Protein AF-A0A260S5M6-F1 (afdb_monomer)

Mean predicted aligned error: 4.79 Å

Secondary structure (DSSP, 8-state):
----PPTT-EEEETTS-SS-EEEEEE-SSEEEEEEEPTTSPTT-EEEEEEETTTTEEE-BS-SSS----SSHHHHHHHHHHHHTTSS-B-SSS-EE--EEE---

Structure (mmCIF, N/CA/C/O backbone):
data_AF-A0A260S5M6-F1
#
_entry.id   AF-A0A260S5M6-F1
#
loop_
_atom_site.group_PDB
_atom_site.i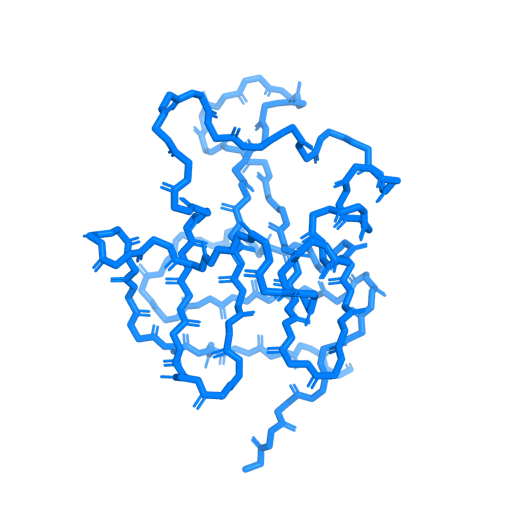d
_atom_site.type_symbol
_atom_site.label_atom_id
_atom_site.label_alt_id
_atom_site.label_comp_id
_atom_site.label_asym_id
_atom_site.label_entity_id
_atom_site.label_seq_id
_atom_site.pdbx_PDB_ins_code
_atom_site.Cartn_x
_atom_site.Cartn_y
_atom_site.Cartn_z
_atom_site.occupancy
_atom_site.B_iso_or_equiv
_atom_site.auth_seq_id
_atom_site.auth_comp_id
_atom_site.auth_asym_id
_atom_site.auth_atom_id
_atom_site.pdbx_PDB_model_num
ATOM 1 N N . MET A 1 1 ? -16.135 -11.795 -2.385 1.00 36.72 1 MET A N 1
ATOM 2 C CA . MET A 1 1 ? -16.432 -10.404 -2.776 1.00 36.72 1 MET A CA 1
ATOM 3 C C . MET A 1 1 ? -15.114 -9.669 -2.627 1.00 36.72 1 MET A C 1
ATOM 5 O O . MET A 1 1 ? -14.633 -9.587 -1.507 1.00 36.72 1 MET A O 1
ATOM 9 N N . ASN A 1 2 ? -14.455 -9.306 -3.728 1.00 46.34 2 ASN A N 1
ATOM 10 C CA . ASN A 1 2 ? -13.239 -8.496 -3.644 1.00 46.34 2 ASN A CA 1
ATOM 11 C C . ASN A 1 2 ? -13.719 -7.086 -3.313 1.00 46.34 2 ASN A C 1
ATOM 13 O O . ASN A 1 2 ? -14.496 -6.530 -4.085 1.00 46.34 2 ASN A O 1
ATOM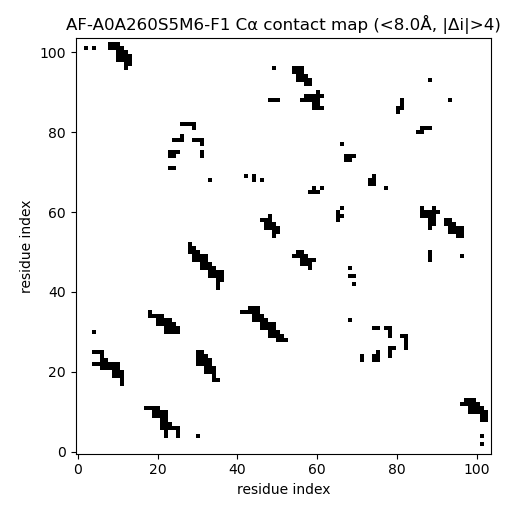 17 N N . ALA A 1 3 ? -13.374 -6.564 -2.138 1.00 56.75 3 ALA A N 1
ATOM 18 C CA . ALA A 1 3 ? -13.638 -5.164 -1.848 1.00 56.75 3 ALA A CA 1
ATOM 19 C C . ALA A 1 3 ? -12.726 -4.353 -2.771 1.00 56.75 3 ALA A C 1
ATOM 21 O O . ALA A 1 3 ? -11.505 -4.439 -2.656 1.00 56.75 3 ALA A O 1
ATOM 22 N N . GLU A 1 4 ? -13.309 -3.651 -3.736 1.00 72.44 4 GLU A N 1
ATOM 23 C CA . GLU A 1 4 ? -12.553 -2.740 -4.583 1.00 72.44 4 GLU A CA 1
ATOM 24 C C . GLU A 1 4 ? -12.235 -1.514 -3.723 1.00 72.44 4 GLU A C 1
ATOM 26 O O . GLU A 1 4 ? -13.138 -0.800 -3.296 1.00 72.44 4 GLU A O 1
ATOM 31 N N . MET A 1 5 ? -10.963 -1.354 -3.360 1.00 87.69 5 MET A N 1
ATOM 32 C CA . MET A 1 5 ? -10.495 -0.172 -2.640 1.00 87.69 5 MET A CA 1
ATOM 33 C C . MET A 1 5 ? -10.383 0.987 -3.629 1.00 87.69 5 MET A C 1
ATOM 35 O O . MET A 1 5 ? -9.779 0.820 -4.687 1.00 87.69 5 MET A O 1
ATOM 39 N N . ALA A 1 6 ? 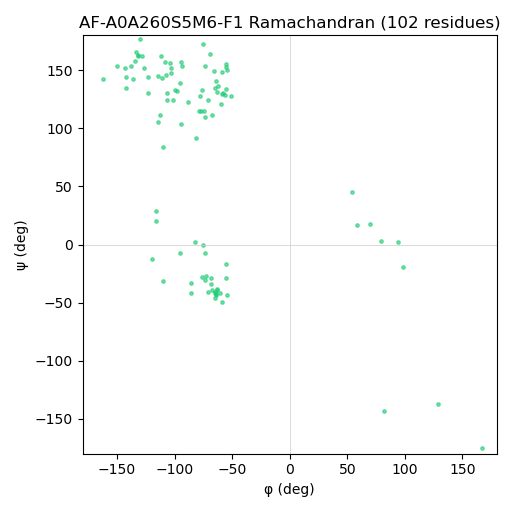-10.898 2.155 -3.264 1.00 91.62 6 ALA A N 1
ATOM 40 C CA . ALA A 1 6 ? -10.687 3.402 -3.984 1.00 91.62 6 ALA A CA 1
ATOM 41 C C . ALA A 1 6 ? -9.655 4.282 -3.265 1.00 91.62 6 ALA A C 1
ATOM 43 O O . ALA A 1 6 ? -9.494 4.229 -2.044 1.00 91.62 6 ALA A O 1
ATOM 44 N N . ILE A 1 7 ? -8.940 5.118 -4.023 1.00 95.31 7 ILE A N 1
ATOM 45 C CA . ILE A 1 7 ? -8.030 6.116 -3.447 1.00 95.31 7 ILE A CA 1
ATOM 46 C C . ILE A 1 7 ? -8.822 7.029 -2.500 1.00 95.31 7 ILE A C 1
ATOM 48 O O . ILE A 1 7 ? -9.868 7.562 -2.861 1.00 95.31 7 ILE A O 1
ATOM 52 N N . GLY A 1 8 ? -8.302 7.220 -1.286 1.00 95.12 8 GLY A N 1
ATOM 53 C CA . GLY A 1 8 ? -8.952 7.975 -0.214 1.00 95.12 8 GLY A CA 1
ATOM 54 C C . GLY A 1 8 ? -9.694 7.113 0.810 1.00 95.12 8 GLY A C 1
ATOM 55 O O . GLY A 1 8 ? -9.879 7.577 1.944 1.00 95.12 8 GLY A O 1
ATOM 56 N N . ASP A 1 9 ? -10.032 5.865 0.471 1.00 93.88 9 ASP A N 1
ATOM 57 C CA . ASP A 1 9 ? -10.735 4.956 1.374 1.00 93.88 9 ASP A CA 1
ATOM 58 C C . ASP A 1 9 ? -9.952 4.715 2.660 1.00 93.88 9 ASP A C 1
ATOM 60 O O . ASP A 1 9 ? -8.714 4.710 2.698 1.00 93.88 9 ASP A O 1
ATOM 64 N N . LYS A 1 10 ? -10.703 4.488 3.738 1.00 92.94 10 LYS A N 1
ATOM 65 C CA . LYS A 1 10 ? -10.155 4.135 5.044 1.00 92.94 10 LYS A CA 1
ATOM 66 C C . LYS A 1 10 ? -10.291 2.640 5.265 1.00 92.94 10 LYS A C 1
ATOM 68 O O . LYS A 1 10 ? -11.389 2.113 5.217 1.00 92.94 10 LYS A O 1
ATOM 73 N N . VAL A 1 11 ? -9.186 1.963 5.553 1.00 90.88 11 VAL A N 1
ATOM 74 C CA . VAL A 1 11 ? -9.165 0.505 5.721 1.00 90.88 11 VAL A CA 1
ATOM 75 C C . VAL A 1 11 ? -8.611 0.156 7.090 1.00 90.88 11 VAL A C 1
ATOM 77 O O . VAL A 1 11 ? -7.547 0.637 7.492 1.00 90.88 11 VAL A O 1
ATOM 80 N N . THR A 1 12 ? -9.322 -0.704 7.808 1.00 90.50 12 THR A N 1
ATOM 81 C CA . THR A 1 12 ? -8.843 -1.334 9.041 1.00 90.50 12 THR A CA 1
ATOM 82 C C . THR A 1 12 ? -8.614 -2.821 8.799 1.00 90.50 12 THR A C 1
ATOM 84 O O . THR A 1 12 ? -9.353 -3.470 8.058 1.00 90.50 12 THR A O 1
ATOM 87 N N . PHE A 1 13 ? -7.572 -3.369 9.419 1.00 88.94 13 PHE A N 1
ATOM 88 C CA . PHE A 1 13 ? -7.284 -4.801 9.386 1.00 88.94 13 PHE A CA 1
ATOM 89 C C . PHE A 1 13 ? -7.590 -5.420 10.746 1.00 88.94 13 PHE A C 1
ATOM 91 O O . PHE A 1 13 ? -7.374 -4.787 11.784 1.00 88.94 13 PHE A O 1
ATOM 98 N N . ILE A 1 14 ? -8.065 -6.663 10.740 1.00 87.12 14 ILE A N 1
ATOM 99 C CA . ILE A 1 14 ? -8.389 -7.396 11.963 1.00 87.12 14 ILE A CA 1
ATOM 100 C C . ILE A 1 14 ? -7.131 -7.493 12.837 1.00 87.12 14 ILE A C 1
ATOM 102 O O . ILE A 1 14 ? -6.061 -7.891 12.379 1.00 87.12 14 ILE A O 1
ATOM 106 N N . GLY A 1 15 ? -7.262 -7.119 14.112 1.00 81.00 15 GLY A N 1
ATOM 107 C CA . GLY A 1 15 ? -6.177 -7.209 15.093 1.00 81.00 15 GLY A CA 1
ATOM 108 C C . GLY A 1 15 ? -5.136 -6.083 15.033 1.00 81.00 15 GLY A C 1
ATOM 109 O O . GLY A 1 15 ? -4.192 -6.109 15.821 1.00 81.00 15 GLY A O 1
ATOM 110 N N . GLU A 1 16 ? -5.300 -5.083 14.160 1.00 77.75 16 GLU A N 1
ATOM 111 C CA . GLU A 1 16 ? -4.439 -3.894 14.123 1.00 77.75 16 GLU A CA 1
ATOM 112 C C . GLU A 1 16 ? -4.998 -2.707 14.934 1.00 77.75 16 GLU A C 1
ATOM 114 O O . GLU A 1 16 ? -6.196 -2.645 15.224 1.00 77.75 16 GLU A O 1
ATOM 119 N N . PRO A 1 17 ? -4.129 -1.765 15.367 1.00 67.44 17 PRO A N 1
ATOM 120 C CA . PRO A 1 17 ? -4.544 -0.594 16.136 1.00 67.44 17 PRO A CA 1
ATOM 121 C C . PRO A 1 17 ? -5.628 0.228 15.427 1.00 67.44 17 PRO A C 1
ATOM 123 O O . PRO A 1 17 ? -5.720 0.263 14.205 1.00 67.44 17 PRO A O 1
ATOM 126 N N . ARG A 1 18 ? -6.417 0.970 16.218 1.00 70.44 18 ARG A N 1
ATOM 127 C CA . ARG A 1 18 ? -7.627 1.697 15.777 1.00 70.44 18 ARG A CA 1
ATOM 128 C C . ARG A 1 18 ? -7.449 2.685 14.617 1.00 70.44 18 ARG A C 1
ATOM 130 O O . ARG A 1 18 ? -8.457 3.140 14.086 1.00 70.44 18 ARG A O 1
ATOM 137 N N . ARG A 1 19 ? -6.227 3.104 14.276 1.00 84.62 19 ARG A N 1
ATOM 138 C CA . ARG A 1 19 ? -6.022 4.112 13.227 1.00 84.62 19 ARG A CA 1
ATOM 139 C C . ARG A 1 19 ? -6.139 3.442 11.857 1.00 84.62 19 ARG A C 1
ATOM 141 O O . ARG A 1 19 ? -5.276 2.624 11.543 1.00 84.62 19 ARG A O 1
ATOM 148 N N . PRO A 1 20 ? -7.147 3.796 11.041 1.00 90.38 20 PRO A N 1
ATOM 149 C CA . PRO A 1 20 ? -7.272 3.226 9.712 1.00 90.38 20 PRO A CA 1
ATOM 150 C C . PRO A 1 20 ? -6.101 3.655 8.829 1.00 90.38 20 PRO A C 1
ATOM 152 O O . PRO A 1 20 ? -5.576 4.768 8.954 1.00 90.38 20 PRO A O 1
ATOM 155 N N . TYR A 1 21 ? -5.740 2.779 7.903 1.00 93.69 21 TYR A N 1
ATOM 156 C CA . TYR A 1 21 ? -4.933 3.148 6.755 1.00 93.69 21 TYR A CA 1
ATOM 157 C C . TYR A 1 21 ? -5.771 3.946 5.763 1.00 93.69 21 TYR A C 1
ATOM 159 O O . TYR A 1 21 ? -6.988 3.808 5.715 1.00 93.69 21 TYR A O 1
ATOM 167 N N . THR A 1 22 ? -5.111 4.789 4.981 1.00 94.94 22 THR A N 1
ATOM 168 C CA . THR A 1 22 ? -5.688 5.495 3.837 1.00 94.94 22 THR A CA 1
ATOM 169 C C . THR A 1 22 ? -5.146 4.862 2.576 1.00 94.94 22 THR A C 1
ATOM 171 O O . THR A 1 22 ? -3.931 4.704 2.467 1.00 94.94 22 THR A O 1
ATOM 174 N N . VAL A 1 23 ? -6.010 4.525 1.630 1.00 96.31 23 VAL A N 1
ATOM 175 C CA . VAL A 1 23 ? -5.591 4.068 0.304 1.00 96.31 23 VAL A CA 1
ATOM 176 C C . VAL A 1 23 ? -5.020 5.263 -0.460 1.00 96.31 23 VAL A C 1
ATOM 178 O O . VAL A 1 23 ? -5.677 6.297 -0.575 1.00 96.31 23 VAL A O 1
ATOM 181 N N . ARG A 1 24 ? -3.780 5.142 -0.934 1.00 97.12 24 ARG A N 1
ATOM 182 C CA . ARG A 1 24 ? -3.037 6.212 -1.623 1.00 97.12 24 ARG A CA 1
ATOM 183 C C . ARG A 1 24 ? -2.850 5.933 -3.107 1.00 97.12 24 ARG A C 1
ATOM 185 O O . ARG A 1 24 ? -2.829 6.867 -3.890 1.00 97.12 24 ARG A O 1
ATOM 192 N N . ALA A 1 25 ? -2.752 4.662 -3.486 1.00 97.19 25 ALA A N 1
ATOM 193 C CA . ALA A 1 25 ? -2.695 4.236 -4.877 1.00 97.19 25 ALA A CA 1
ATOM 194 C C . ALA A 1 25 ? -3.312 2.845 -5.037 1.00 97.19 25 ALA A C 1
ATOM 196 O O . ALA A 1 25 ? -3.310 2.041 -4.098 1.00 97.19 25 ALA A O 1
ATOM 197 N N . THR A 1 26 ? -3.821 2.559 -6.230 1.00 96.44 26 THR A N 1
ATOM 198 C CA . THR A 1 26 ? -4.477 1.292 -6.568 1.00 96.44 26 THR A CA 1
ATOM 199 C C . THR A 1 26 ? -4.119 0.866 -7.985 1.00 96.44 26 THR A C 1
ATOM 201 O O . THR A 1 26 ? -4.048 1.700 -8.886 1.00 96.44 26 THR A O 1
ATOM 204 N N . SER A 1 27 ? -3.975 -0.437 -8.194 1.00 94.31 27 SER A N 1
ATOM 205 C CA . SER A 1 27 ? -3.880 -1.088 -9.499 1.00 94.31 27 SER A CA 1
ATOM 206 C C . SER A 1 27 ? -4.878 -2.256 -9.554 1.00 94.31 27 SER A C 1
ATOM 208 O O . SER A 1 27 ? -5.512 -2.567 -8.542 1.00 94.31 27 SER A O 1
ATOM 210 N N . PRO A 1 28 ? -5.016 -2.959 -10.695 1.00 93.31 28 PRO A N 1
ATOM 211 C CA . PRO A 1 28 ? -5.882 -4.137 -10.779 1.00 93.31 28 PRO A CA 1
ATOM 212 C C . PRO A 1 28 ? -5.575 -5.228 -9.738 1.00 93.31 28 PRO A C 1
ATOM 214 O O . PRO A 1 28 ? -6.473 -5.975 -9.351 1.00 93.31 28 PRO A O 1
ATOM 217 N N . HIS A 1 29 ? -4.320 -5.345 -9.288 1.00 94.88 29 HIS A N 1
ATOM 218 C CA . HIS A 1 29 ? -3.880 -6.425 -8.399 1.00 94.88 29 HIS A CA 1
ATOM 219 C C . HIS A 1 29 ? -3.330 -5.962 -7.053 1.00 94.88 29 HIS A C 1
ATOM 221 O O . HIS A 1 29 ? -3.192 -6.795 -6.151 1.00 94.88 29 HIS A O 1
ATOM 227 N N . TYR A 1 30 ? -3.067 -4.666 -6.893 1.00 96.62 30 TYR A N 1
ATOM 228 C CA . TYR A 1 30 ? -2.445 -4.129 -5.694 1.00 96.62 30 TYR A CA 1
ATOM 229 C C . TYR A 1 30 ? -3.139 -2.870 -5.180 1.00 96.62 30 TYR A C 1
ATOM 231 O O . TYR A 1 30 ? -3.791 -2.137 -5.918 1.00 96.62 30 TYR A O 1
ATOM 239 N N . ALA A 1 31 ? -2.946 -2.588 -3.896 1.00 96.81 31 ALA A N 1
ATOM 240 C CA . ALA A 1 31 ? -3.216 -1.277 -3.318 1.00 96.81 31 ALA A CA 1
ATOM 241 C C . ALA A 1 31 ? -2.067 -0.877 -2.392 1.00 96.81 31 ALA A C 1
ATOM 243 O O . ALA A 1 31 ? -1.517 -1.719 -1.680 1.00 96.81 31 ALA A O 1
ATOM 244 N N . VAL A 1 32 ? -1.716 0.406 -2.391 1.00 97.38 32 VAL A N 1
ATOM 245 C CA . VAL A 1 32 ? -0.749 1.002 -1.465 1.00 97.38 32 VAL A CA 1
ATOM 246 C C . VAL A 1 32 ? -1.521 1.843 -0.469 1.00 97.38 32 VAL A C 1
ATOM 248 O O . VAL A 1 32 ? -2.280 2.738 -0.844 1.00 97.38 32 VAL A O 1
ATOM 251 N N . LEU A 1 33 ? -1.323 1.557 0.812 1.00 95.94 33 LEU A N 1
ATOM 252 C CA . LEU A 1 33 ? -1.997 2.242 1.895 1.00 95.94 33 LEU A CA 1
ATOM 253 C C .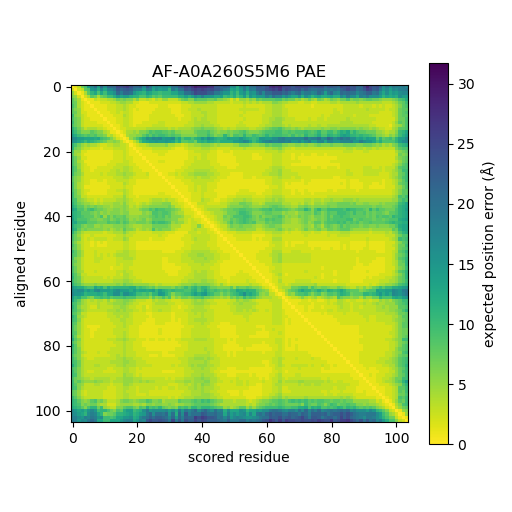 LEU A 1 33 ? -0.978 2.848 2.848 1.00 95.94 33 LEU A C 1
ATOM 255 O O . LEU A 1 33 ? 0.047 2.229 3.127 1.00 95.94 33 LEU A O 1
ATOM 259 N N . THR A 1 34 ? -1.286 4.016 3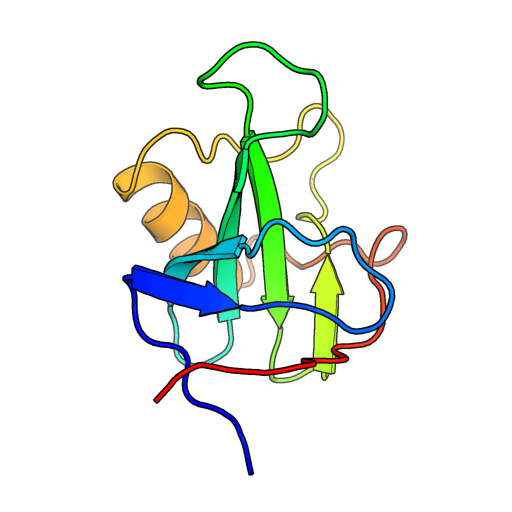.407 1.00 95.25 34 THR A N 1
ATOM 260 C CA . THR A 1 34 ? -0.459 4.648 4.441 1.00 95.25 34 THR A CA 1
ATOM 261 C C . THR A 1 34 ? -1.265 4.994 5.681 1.00 95.25 34 THR A C 1
ATOM 263 O O . THR A 1 34 ? -2.468 5.251 5.630 1.00 95.25 34 THR A O 1
ATOM 266 N N . ARG A 1 35 ? -0.598 5.021 6.831 1.00 92.50 35 ARG A N 1
ATOM 267 C CA . ARG A 1 35 ? -1.136 5.595 8.063 1.00 92.50 35 ARG A CA 1
ATOM 268 C C . ARG A 1 35 ? -0.038 6.290 8.839 1.00 92.50 35 ARG A C 1
ATOM 270 O O . ARG A 1 35 ? 1.100 5.836 8.832 1.00 92.50 35 ARG A O 1
ATOM 277 N N . GLN A 1 36 ? -0.415 7.296 9.617 1.00 89.69 36 GLN A N 1
ATOM 278 C CA . GLN A 1 36 ? 0.470 7.868 10.622 1.00 89.69 36 GLN A CA 1
ATOM 279 C C . GLN A 1 36 ? 0.950 6.772 11.582 1.00 89.69 36 GLN A C 1
ATOM 281 O O . GLN A 1 36 ? 0.138 6.043 12.165 1.00 89.69 36 GLN A O 1
ATOM 286 N N . ALA A 1 37 ? 2.264 6.692 11.777 1.00 86.12 37 ALA A N 1
ATOM 287 C CA . ALA A 1 37 ? 2.863 5.776 12.728 1.00 86.12 37 ALA A CA 1
ATOM 288 C C . ALA A 1 37 ? 2.450 6.135 14.162 1.00 86.12 37 ALA A C 1
ATOM 290 O O . ALA A 1 37 ? 2.482 7.304 14.569 1.00 86.12 37 ALA A O 1
ATOM 291 N N . ASP A 1 38 ? 2.066 5.115 14.932 1.00 83.81 38 ASP A N 1
ATOM 292 C CA . ASP A 1 38 ? 1.651 5.292 16.320 1.00 83.81 38 ASP A CA 1
ATOM 293 C C 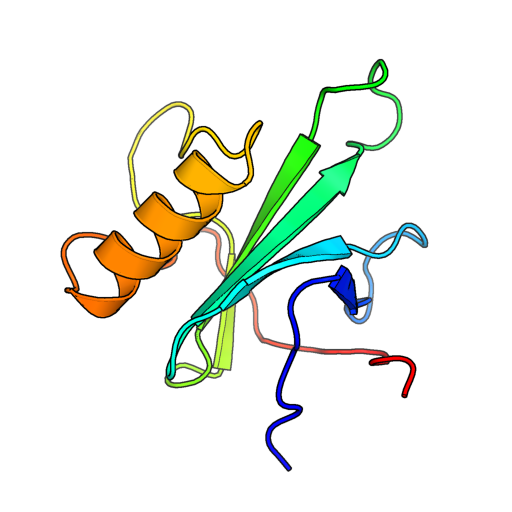. ASP A 1 38 ? 2.802 5.857 17.157 1.00 83.81 38 ASP A C 1
ATOM 295 O O . ASP A 1 38 ? 3.950 5.426 17.043 1.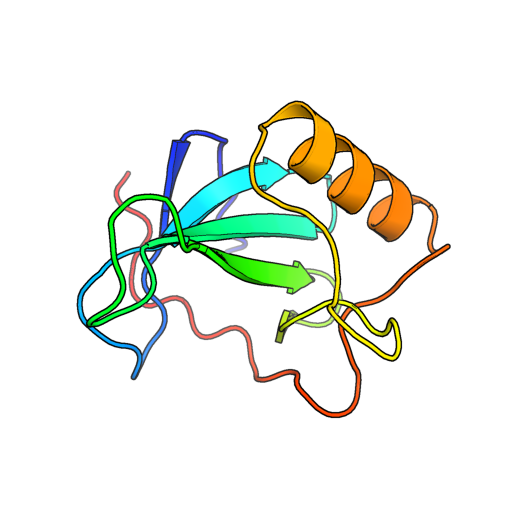00 83.81 38 ASP A O 1
ATOM 299 N N . PHE A 1 39 ? 2.484 6.834 18.010 1.00 84.88 39 PHE A N 1
ATOM 300 C CA . PHE A 1 39 ? 3.441 7.501 18.902 1.00 84.88 39 PHE A CA 1
ATOM 301 C C . PHE A 1 39 ? 4.628 8.189 18.193 1.00 84.88 39 PHE A C 1
ATOM 303 O O . PHE A 1 39 ? 5.625 8.510 18.840 1.00 84.88 39 PHE A O 1
ATOM 310 N N . LYS A 1 40 ? 4.542 8.441 16.878 1.00 84.62 40 LYS A N 1
ATOM 311 C CA . LYS A 1 40 ? 5.539 9.209 16.114 1.00 84.62 40 LYS A CA 1
ATOM 312 C C . LYS A 1 40 ? 5.050 10.629 15.805 1.00 84.62 40 LYS A C 1
ATOM 314 O O . LYS A 1 40 ? 3.839 10.858 15.776 1.00 84.62 40 LYS A O 1
ATOM 319 N N . PRO A 1 41 ? 5.970 11.586 15.565 1.00 84.38 41 PRO A N 1
ATOM 320 C CA . PRO A 1 41 ? 5.609 12.909 15.072 1.00 84.38 41 PRO A CA 1
ATOM 321 C C . PRO A 1 41 ? 4.795 12.828 13.780 1.00 84.38 41 PRO A C 1
ATOM 323 O O . PRO A 1 41 ? 4.938 11.886 12.993 1.00 84.38 41 PRO A O 1
ATOM 326 N N . LYS A 1 42 ? 3.958 13.845 13.558 1.00 80.94 42 LYS A N 1
ATOM 327 C CA . LYS A 1 42 ? 3.171 13.965 12.330 1.00 80.94 42 LYS A CA 1
ATOM 328 C C . LYS A 1 42 ? 4.094 13.919 11.104 1.00 80.94 42 LYS A C 1
ATOM 330 O O . LYS A 1 42 ? 5.104 14.617 11.090 1.00 80.94 42 LYS A O 1
ATOM 335 N N . GLY A 1 43 ? 3.727 13.124 10.100 1.00 79.25 43 GLY A N 1
ATOM 336 C CA . GLY A 1 43 ? 4.494 12.960 8.858 1.00 79.25 43 GLY A CA 1
ATOM 337 C C . GLY A 1 43 ? 5.470 11.780 8.868 1.00 79.25 43 GLY A C 1
ATOM 338 O O . GLY A 1 43 ? 6.187 11.574 7.899 1.00 79.25 43 GLY A O 1
ATOM 339 N N . THR A 1 44 ? 5.509 10.997 9.951 1.00 84.44 44 THR A N 1
ATOM 340 C CA . THR A 1 44 ? 6.123 9.662 9.935 1.00 84.44 44 THR A CA 1
ATOM 341 C C . THR A 1 44 ? 5.039 8.631 9.660 1.00 84.44 44 THR A C 1
ATOM 343 O O . THR A 1 44 ? 4.270 8.299 10.563 1.00 84.44 44 THR A O 1
ATOM 346 N N . ASP A 1 45 ? 4.993 8.113 8.439 1.00 86.88 45 ASP A N 1
ATOM 347 C CA . ASP A 1 45 ? 3.966 7.163 8.024 1.00 86.88 45 ASP A CA 1
ATOM 348 C C . ASP A 1 45 ? 4.495 5.724 7.974 1.00 86.88 45 ASP A C 1
ATOM 350 O O . ASP A 1 45 ? 5.658 5.465 7.666 1.00 86.88 45 ASP A O 1
ATOM 354 N N . PHE A 1 46 ? 3.615 4.773 8.279 1.00 90.38 46 PHE A N 1
ATOM 355 C CA . PHE A 1 46 ? 3.763 3.380 7.886 1.00 90.38 46 PHE A CA 1
ATOM 356 C C . PHE A 1 46 ? 2.987 3.144 6.604 1.00 90.38 46 PHE A C 1
ATOM 358 O O . PHE A 1 46 ? 1.842 3.585 6.488 1.00 90.38 46 PHE A O 1
ATOM 365 N N . TYR A 1 47 ? 3.580 2.383 5.693 1.00 94.00 47 TYR A N 1
ATOM 366 C CA . TYR A 1 47 ? 2.887 1.897 4.515 1.00 94.00 47 TYR A CA 1
ATOM 367 C C . TYR A 1 47 ? 2.613 0.398 4.602 1.00 94.00 47 TYR A C 1
ATOM 369 O O . TYR A 1 47 ? 3.286 -0.351 5.314 1.00 94.00 47 TYR A O 1
ATOM 377 N N . CYS A 1 48 ? 1.609 -0.035 3.855 1.00 93.88 48 CYS A N 1
ATOM 378 C CA . CYS A 1 48 ? 1.250 -1.426 3.663 1.00 93.88 48 CYS A CA 1
ATOM 379 C C . CYS A 1 48 ? 0.808 -1.608 2.210 1.00 93.88 48 CYS A C 1
ATOM 381 O O . CYS A 1 48 ? 0.048 -0.796 1.688 1.00 93.88 48 CYS A O 1
ATOM 383 N N . ILE A 1 49 ? 1.290 -2.662 1.561 1.00 97.06 49 ILE A N 1
ATOM 384 C CA . ILE A 1 49 ? 0.838 -3.085 0.238 1.00 97.06 49 ILE A CA 1
ATOM 385 C C . ILE A 1 49 ? -0.142 -4.235 0.430 1.00 97.06 49 ILE A C 1
ATOM 387 O O . ILE A 1 49 ? 0.158 -5.179 1.161 1.00 97.06 49 ILE A O 1
ATOM 391 N N . VAL A 1 50 ? -1.278 -4.178 -0.251 1.00 96.62 50 VAL A N 1
ATOM 392 C CA . VAL A 1 50 ? -2.209 -5.297 -0.421 1.00 96.62 50 VAL A CA 1
ATOM 393 C C . VAL A 1 50 ? -1.937 -5.951 -1.774 1.00 96.62 50 VAL A C 1
ATOM 395 O O . VAL A 1 50 ? -1.828 -5.246 -2.770 1.00 96.62 50 VAL A O 1
ATOM 398 N N . ASP A 1 51 ? -1.829 -7.280 -1.806 1.00 96.25 51 ASP A N 1
ATOM 399 C CA . ASP A 1 51 ? -1.765 -8.109 -3.018 1.00 96.25 51 ASP A CA 1
ATOM 400 C C . ASP A 1 51 ? -3.020 -8.989 -3.064 1.00 96.25 51 ASP A C 1
ATOM 402 O O . ASP A 1 51 ? -3.150 -9.969 -2.318 1.00 96.25 51 ASP A O 1
ATOM 406 N N . TRP A 1 52 ? -3.953 -8.630 -3.947 1.00 93.81 52 TRP A N 1
ATOM 407 C CA . TRP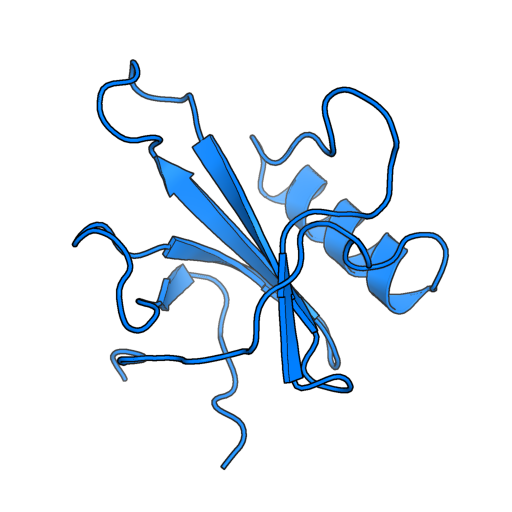 A 1 52 ? -5.238 -9.316 -4.089 1.00 93.81 52 TRP A CA 1
ATOM 408 C C . TRP A 1 52 ? -5.081 -10.730 -4.646 1.00 93.81 52 TRP A C 1
ATOM 410 O O . TRP A 1 52 ? -5.809 -11.640 -4.249 1.00 93.81 52 TRP A O 1
ATOM 420 N N . ARG A 1 53 ? -4.101 -10.945 -5.532 1.00 94.12 53 ARG A N 1
ATOM 421 C CA . ARG A 1 53 ? -3.879 -12.241 -6.194 1.00 94.12 53 ARG A CA 1
ATOM 422 C C . ARG A 1 53 ? -3.423 -13.294 -5.201 1.00 94.12 53 ARG A C 1
ATOM 424 O O . ARG A 1 53 ? -3.820 -14.452 -5.303 1.00 94.12 53 ARG A O 1
ATOM 431 N N . LYS A 1 54 ? -2.570 -12.894 -4.259 1.00 94.62 54 LYS A N 1
ATOM 432 C CA . LYS A 1 54 ? -2.030 -13.778 -3.222 1.00 94.62 54 LYS A CA 1
ATOM 433 C C . LYS A 1 54 ? -2.825 -13.711 -1.917 1.00 94.62 54 LYS A C 1
ATOM 435 O O . LYS A 1 54 ? -2.559 -14.520 -1.035 1.00 94.62 54 LYS A O 1
ATOM 440 N N . SER A 1 55 ? -3.791 -12.793 -1.799 1.00 94.44 55 SER A N 1
ATOM 441 C CA . SER A 1 55 ? -4.580 -12.561 -0.577 1.00 94.44 55 SER A CA 1
ATOM 442 C C . SER A 1 55 ? -3.693 -12.298 0.648 1.00 94.44 55 SER A C 1
ATOM 444 O O . SER A 1 55 ? -3.892 -12.855 1.728 1.00 94.44 55 SER A O 1
ATOM 446 N N . VAL A 1 56 ? -2.677 -11.452 0.466 1.00 95.75 56 VAL A N 1
ATOM 447 C CA . VAL A 1 56 ? -1.711 -11.073 1.508 1.00 95.75 56 VAL A CA 1
ATOM 448 C C . VAL A 1 56 ? -1.534 -9.564 1.560 1.00 95.75 56 VAL A C 1
ATOM 450 O O . VAL A 1 56 ? -1.843 -8.849 0.608 1.00 95.75 56 VAL A O 1
ATOM 453 N N . ARG A 1 57 ? -0.971 -9.083 2.666 1.00 95.69 57 ARG A N 1
ATOM 454 C CA . ARG A 1 57 ? -0.524 -7.699 2.813 1.00 95.69 57 ARG A CA 1
ATOM 455 C C . ARG A 1 57 ? 0.824 -7.609 3.518 1.00 95.69 57 ARG A C 1
ATOM 457 O O . ARG A 1 57 ? 1.171 -8.487 4.308 1.00 95.69 57 ARG A O 1
ATOM 464 N N . GLY A 1 58 ? 1.587 -6.555 3.254 1.00 95.00 58 GLY A N 1
ATOM 465 C CA . GLY A 1 58 ? 2.900 -6.344 3.866 1.00 95.00 58 GLY A CA 1
ATOM 466 C C . GLY A 1 58 ? 3.720 -5.244 3.186 1.00 95.00 58 GLY A C 1
ATOM 467 O O . GLY A 1 58 ? 3.216 -4.568 2.295 1.00 95.00 58 GLY A O 1
ATOM 468 N N . PRO A 1 59 ? 4.980 -5.035 3.595 1.00 95.62 59 PRO A N 1
ATOM 469 C CA . PRO A 1 59 ? 5.888 -4.102 2.930 1.00 95.62 59 PRO A CA 1
ATOM 470 C C . PRO A 1 59 ? 6.418 -4.685 1.611 1.00 95.62 59 PRO A C 1
ATOM 472 O O . PRO A 1 59 ? 6.224 -5.872 1.333 1.00 95.62 59 PRO A O 1
ATOM 475 N N . CYS A 1 60 ? 7.139 -3.889 0.818 1.00 95.75 60 CYS A N 1
ATOM 476 C CA . CYS A 1 60 ? 7.824 -4.401 -0.373 1.00 95.75 60 CYS A CA 1
ATOM 477 C C . CYS A 1 60 ? 9.002 -5.325 0.004 1.00 95.75 60 CYS A C 1
ATOM 479 O O . CYS A 1 60 ?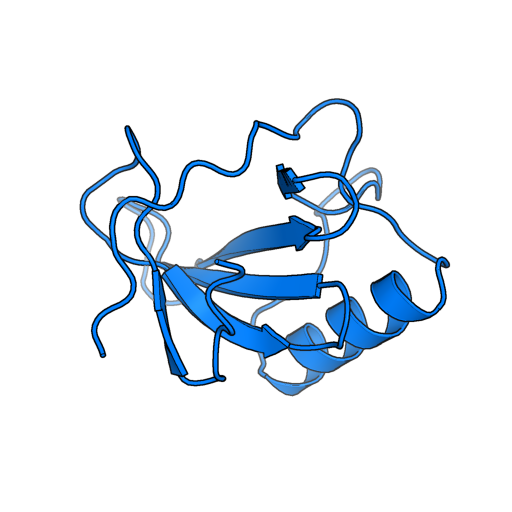 9.462 -5.359 1.149 1.00 95.75 60 CYS A O 1
ATOM 481 N N . ASN A 1 61 ? 9.489 -6.107 -0.959 1.00 95.69 61 ASN A N 1
ATOM 482 C CA . ASN A 1 61 ? 10.573 -7.076 -0.791 1.00 95.69 61 ASN A CA 1
ATOM 483 C C . ASN A 1 61 ? 11.990 -6.469 -0.856 1.00 95.69 61 ASN A C 1
ATOM 485 O O . ASN A 1 61 ? 12.963 -7.218 -0.737 1.00 95.69 61 ASN A O 1
ATOM 489 N N . LEU A 1 62 ? 12.119 -5.148 -1.010 1.00 92.44 62 LEU A N 1
ATOM 490 C CA . LEU A 1 62 ? 13.412 -4.463 -1.015 1.00 92.44 62 LEU A CA 1
ATOM 491 C C . LEU A 1 62 ? 14.125 -4.599 0.341 1.00 92.44 62 LEU A C 1
ATOM 493 O O . LEU A 1 62 ? 13.513 -4.538 1.410 1.00 92.44 62 LEU A O 1
ATOM 497 N N . ILE A 1 63 ? 15.446 -4.782 0.300 1.00 82.75 63 ILE A N 1
ATOM 498 C CA . ILE A 1 63 ? 16.296 -4.859 1.495 1.00 82.75 63 ILE A CA 1
ATOM 499 C C . ILE A 1 63 ? 16.744 -3.440 1.861 1.00 82.75 63 ILE A C 1
ATOM 501 O O . ILE A 1 63 ? 17.385 -2.777 1.052 1.00 82.75 63 ILE A O 1
ATOM 505 N N . GLY A 1 64 ? 16.445 -2.980 3.081 1.00 79.62 64 GLY A N 1
ATOM 506 C CA . GLY A 1 64 ? 16.830 -1.647 3.563 1.00 79.62 64 GLY A CA 1
ATOM 507 C C . GLY A 1 64 ? 15.650 -0.861 4.136 1.00 79.62 64 GLY A C 1
ATOM 508 O O . GLY A 1 64 ? 14.844 -1.424 4.874 1.00 79.62 64 GLY A O 1
ATOM 509 N N . GLN A 1 65 ? 15.559 0.436 3.810 1.00 73.50 65 GLN A N 1
ATOM 510 C CA . GLN A 1 65 ? 14.544 1.363 4.346 1.00 73.50 65 GLN A CA 1
ATOM 511 C C . GLN A 1 65 ? 13.134 1.190 3.738 1.00 73.50 65 GLN A C 1
ATOM 513 O O . GLN A 1 65 ? 12.205 1.875 4.153 1.00 73.50 65 GLN A O 1
ATOM 518 N N . GLY A 1 66 ? 12.945 0.257 2.800 1.00 87.38 66 GLY A N 1
ATOM 519 C CA . GLY A 1 66 ? 11.673 0.067 2.099 1.00 87.38 66 GLY A CA 1
ATOM 520 C C . GLY A 1 66 ? 11.502 1.045 0.935 1.00 87.38 66 GLY A C 1
ATOM 521 O O . GLY A 1 66 ? 12.471 1.332 0.237 1.00 87.38 66 GLY A O 1
ATOM 522 N N . TRP A 1 67 ? 10.270 1.513 0.726 1.00 92.62 67 TRP A N 1
ATOM 523 C CA . TRP A 1 67 ? 9.905 2.479 -0.311 1.00 92.62 67 TRP A CA 1
ATOM 524 C C . TRP A 1 67 ? 9.448 3.790 0.333 1.00 92.62 67 TRP A C 1
ATOM 526 O O . TRP A 1 67 ? 8.820 3.759 1.394 1.00 92.62 67 TRP A O 1
ATOM 536 N N . ASP A 1 68 ? 9.749 4.923 -0.297 1.00 91.50 68 ASP A N 1
ATOM 537 C CA . ASP A 1 68 ? 9.255 6.225 0.148 1.00 91.50 68 ASP A CA 1
ATOM 538 C C . ASP A 1 68 ? 7.786 6.397 -0.257 1.00 91.50 68 ASP A C 1
ATOM 540 O O . ASP A 1 68 ? 7.458 6.444 -1.435 1.00 91.50 68 ASP A O 1
ATOM 544 N N . THR A 1 69 ? 6.887 6.487 0.717 1.00 92.88 69 THR A N 1
ATOM 545 C CA . THR A 1 69 ? 5.443 6.664 0.490 1.00 92.88 69 THR A CA 1
ATOM 546 C C . THR A 1 69 ? 4.937 7.995 1.048 1.00 92.88 69 THR A C 1
ATOM 548 O O . THR A 1 69 ? 3.799 8.089 1.514 1.00 92.88 69 THR A O 1
ATOM 551 N N . THR A 1 70 ? 5.802 9.012 1.097 1.00 91.25 70 THR A N 1
ATOM 552 C CA . THR A 1 70 ? 5.451 10.332 1.640 1.00 91.25 70 THR A CA 1
ATOM 553 C C . THR A 1 70 ? 4.539 11.136 0.711 1.00 91.25 70 THR A C 1
ATOM 555 O O . THR A 1 70 ? 3.683 11.874 1.204 1.00 91.25 70 THR A O 1
ATOM 558 N N . THR A 1 71 ? 4.639 10.954 -0.610 1.00 94.19 71 THR A N 1
ATOM 559 C CA . THR A 1 71 ? 3.774 11.615 -1.604 1.00 94.19 71 THR A CA 1
ATOM 560 C C . THR A 1 71 ? 2.842 10.633 -2.310 1.00 94.19 71 THR A C 1
ATOM 562 O O . THR A 1 71 ? 3.040 9.415 -2.253 1.00 94.19 71 THR A O 1
ATOM 565 N N . ASP A 1 72 ? 1.792 11.166 -2.942 1.00 95.56 72 ASP A N 1
ATOM 566 C CA . ASP A 1 72 ? 0.884 10.367 -3.773 1.00 95.56 72 ASP A CA 1
ATOM 567 C C . ASP A 1 72 ? 1.623 9.818 -5.000 1.00 95.56 72 ASP A C 1
ATOM 569 O O . ASP A 1 72 ? 1.505 8.626 -5.278 1.00 95.56 72 ASP A O 1
ATOM 573 N N . GLU A 1 73 ? 2.483 10.618 -5.650 1.00 97.19 73 GLU A N 1
ATOM 574 C CA . GLU A 1 73 ? 3.247 10.155 -6.817 1.00 97.19 73 GLU A CA 1
ATOM 575 C C . GLU A 1 73 ? 4.156 8.968 -6.475 1.00 97.19 73 GLU A C 1
ATOM 577 O O . GLU A 1 73 ? 4.201 7.990 -7.220 1.00 97.19 73 GLU A O 1
ATOM 582 N N . SER A 1 74 ? 4.831 8.990 -5.319 1.00 96.69 74 SER A N 1
ATOM 583 C CA . SER A 1 74 ? 5.677 7.864 -4.908 1.00 96.69 74 SER A CA 1
ATOM 584 C C . SER A 1 74 ? 4.862 6.608 -4.573 1.00 96.69 74 SER A C 1
ATOM 586 O O . SER A 1 74 ? 5.349 5.487 -4.748 1.00 96.69 74 SER A O 1
ATOM 588 N N . CYS A 1 75 ? 3.615 6.762 -4.107 1.00 97.38 75 CYS A N 1
ATOM 589 C CA . CYS A 1 75 ? 2.698 5.636 -3.905 1.00 97.38 75 CYS A CA 1
ATOM 590 C C . CYS A 1 75 ? 2.226 5.046 -5.241 1.00 97.38 75 CYS A C 1
ATOM 592 O O . CYS A 1 75 ? 2.137 3.823 -5.371 1.00 97.38 75 CYS A O 1
ATOM 594 N N . GLU A 1 76 ? 1.933 5.895 -6.226 1.00 97.62 76 GLU A N 1
ATOM 595 C CA . GLU A 1 76 ? 1.576 5.481 -7.586 1.00 97.62 76 GLU A CA 1
ATOM 596 C C . GLU A 1 76 ? 2.737 4.757 -8.275 1.00 97.62 76 GLU A C 1
ATOM 598 O O . GLU A 1 76 ? 2.532 3.695 -8.867 1.00 97.62 76 GLU A O 1
ATOM 603 N N . GLU A 1 77 ? 3.963 5.269 -8.133 1.00 97.94 77 GLU A N 1
ATOM 604 C CA . GLU A 1 77 ? 5.174 4.622 -8.642 1.00 97.94 77 GLU A CA 1
ATOM 605 C C . GLU A 1 77 ? 5.345 3.228 -8.031 1.00 97.94 77 GLU A C 1
ATOM 607 O O . GLU A 1 77 ? 5.460 2.248 -8.767 1.00 97.94 77 GLU A O 1
ATOM 612 N N . LEU A 1 78 ? 5.242 3.103 -6.700 1.00 97.25 78 LEU A N 1
ATOM 613 C CA . LEU A 1 78 ? 5.291 1.806 -6.019 1.00 97.25 78 LEU A CA 1
ATOM 614 C C . LEU A 1 78 ? 4.246 0.829 -6.574 1.00 97.25 78 LEU A C 1
ATOM 616 O O . LEU A 1 78 ? 4.536 -0.348 -6.791 1.00 97.25 78 LEU A O 1
ATOM 620 N N . CYS A 1 79 ? 3.025 1.311 -6.806 1.00 96.62 79 CYS A N 1
ATOM 621 C CA . CYS A 1 79 ? 1.936 0.505 -7.344 1.00 96.62 79 CYS A CA 1
ATOM 622 C C . CYS A 1 79 ? 2.227 0.033 -8.782 1.00 96.62 79 CYS A C 1
ATOM 624 O O . CYS A 1 79 ? 2.020 -1.137 -9.106 1.00 96.62 79 CYS A O 1
ATOM 626 N N . SER A 1 80 ? 2.788 0.908 -9.619 1.00 97.50 80 SER A N 1
ATOM 627 C CA . SER A 1 80 ? 3.221 0.594 -10.987 1.00 97.50 80 SER A CA 1
ATOM 628 C C . SER A 1 80 ? 4.359 -0.435 -11.023 1.00 97.50 80 SER A C 1
ATOM 630 O O . SER A 1 80 ? 4.327 -1.384 -11.808 1.00 97.50 80 SER A O 1
ATOM 632 N N . GLU A 1 81 ? 5.347 -0.303 -10.136 1.00 98.00 81 GLU A N 1
ATOM 633 C CA . GLU A 1 81 ? 6.466 -1.243 -10.005 1.00 98.00 81 GLU A CA 1
ATOM 634 C C . GLU A 1 81 ? 6.004 -2.650 -9.582 1.00 98.00 81 GLU A C 1
ATOM 636 O O . GLU A 1 81 ? 6.510 -3.655 -10.099 1.00 98.00 81 GLU A O 1
ATOM 641 N N . LEU A 1 82 ? 5.020 -2.730 -8.674 1.00 97.50 82 LEU A N 1
ATOM 642 C CA . LEU A 1 82 ? 4.372 -3.982 -8.260 1.00 97.50 82 LEU A CA 1
ATOM 643 C C . LEU A 1 82 ? 3.609 -4.636 -9.416 1.00 97.50 82 LEU A C 1
ATOM 645 O O . LEU A 1 82 ? 3.739 -5.840 -9.647 1.00 97.50 82 LEU A O 1
ATOM 649 N N . GLU A 1 83 ? 2.828 -3.848 -10.157 1.00 96.69 83 GLU A N 1
ATOM 650 C CA . GLU A 1 83 ? 2.054 -4.329 -11.305 1.00 96.69 83 GLU A CA 1
ATOM 651 C C . GLU A 1 83 ? 2.970 -4.848 -12.419 1.00 96.69 83 GLU A C 1
ATOM 653 O O . GLU A 1 83 ? 2.712 -5.892 -13.019 1.00 96.69 83 GLU A O 1
ATOM 658 N N . ALA A 1 84 ? 4.098 -4.170 -12.638 1.00 97.31 84 ALA A N 1
ATOM 659 C CA . ALA A 1 84 ? 5.123 -4.599 -13.579 1.00 97.31 84 ALA A CA 1
ATOM 660 C C . ALA A 1 84 ? 5.955 -5.802 -13.094 1.00 97.31 84 ALA A C 1
ATOM 662 O O . ALA A 1 84 ? 6.778 -6.316 -13.855 1.00 97.31 84 ALA A O 1
ATOM 663 N N . GLY A 1 85 ? 5.781 -6.242 -11.843 1.00 96.50 85 GLY A N 1
ATOM 664 C CA . GLY A 1 85 ? 6.513 -7.362 -11.251 1.00 96.50 85 GLY A CA 1
ATOM 665 C C . GLY A 1 85 ? 7.998 -7.084 -10.997 1.00 96.50 85 GLY A C 1
ATOM 666 O O . GLY A 1 85 ? 8.771 -8.026 -10.828 1.00 96.50 85 GLY A O 1
ATOM 667 N N . ARG A 1 86 ? 8.418 -5.811 -10.985 1.00 96.94 86 ARG A N 1
ATOM 668 C CA . ARG A 1 86 ? 9.805 -5.412 -10.679 1.00 96.94 86 ARG A CA 1
ATOM 669 C C . ARG A 1 86 ? 10.102 -5.492 -9.183 1.00 96.94 86 ARG A C 1
ATOM 671 O O . ARG A 1 86 ? 11.236 -5.756 -8.786 1.00 96.94 86 ARG A O 1
ATOM 678 N N . ILE A 1 87 ? 9.066 -5.325 -8.368 1.00 96.00 87 ILE A N 1
ATOM 679 C CA . ILE A 1 87 ? 9.073 -5.538 -6.921 1.00 96.00 87 ILE A CA 1
ATOM 680 C C . ILE A 1 87 ? 7.870 -6.394 -6.519 1.00 96.00 87 ILE A C 1
ATOM 682 O O . ILE A 1 87 ? 6.897 -6.520 -7.259 1.00 96.00 87 ILE A O 1
ATOM 686 N N . GLU A 1 88 ? 7.923 -6.973 -5.324 1.00 96.81 88 GLU A N 1
ATOM 687 C CA . GLU A 1 88 ? 6.831 -7.779 -4.773 1.00 96.81 88 GLU A CA 1
ATOM 688 C C . GLU A 1 88 ? 6.541 -7.400 -3.321 1.00 96.81 88 GLU A C 1
ATOM 690 O O . GLU A 1 88 ? 7.373 -6.802 -2.636 1.00 96.81 88 GLU A O 1
ATOM 695 N N . VAL A 1 89 ? 5.395 -7.842 -2.799 1.00 96.81 89 VAL A N 1
ATOM 696 C CA . VAL A 1 89 ? 5.169 -7.883 -1.350 1.00 96.81 89 VAL A CA 1
ATOM 697 C C . VAL A 1 89 ? 6.168 -8.848 -0.708 1.00 96.81 89 VAL A C 1
ATOM 699 O O . VAL A 1 89 ? 6.323 -9.987 -1.150 1.00 96.81 89 VAL A O 1
ATOM 702 N N . SER A 1 90 ? 6.832 -8.407 0.359 1.00 96.12 90 SER A N 1
ATOM 703 C CA . SER A 1 90 ? 7.841 -9.168 1.098 1.00 96.12 90 SER A CA 1
ATOM 704 C C . SER A 1 90 ? 7.348 -10.559 1.481 1.00 96.12 90 SER A C 1
ATOM 706 O O . SER A 1 90 ? 6.326 -10.712 2.139 1.00 96.12 90 SER A O 1
ATOM 708 N N . HIS A 1 91 ? 8.118 -11.596 1.148 1.00 93.75 91 HIS A N 1
ATOM 709 C CA . HIS A 1 91 ? 7.760 -12.970 1.522 1.00 93.75 91 HIS A CA 1
ATOM 710 C C . HIS A 1 91 ? 7.953 -13.234 3.020 1.00 93.75 91 HIS A C 1
ATOM 712 O O . HIS A 1 91 ? 7.264 -14.080 3.577 1.00 93.75 91 HIS A O 1
ATOM 718 N N . ARG A 1 92 ? 8.875 -12.505 3.666 1.00 92.19 92 ARG A N 1
ATOM 719 C CA . ARG A 1 92 ? 9.222 -12.672 5.089 1.00 92.19 92 ARG A CA 1
ATOM 720 C C . ARG A 1 92 ? 8.311 -11.882 6.026 1.00 92.19 92 ARG A C 1
ATOM 722 O O . ARG A 1 92 ? 8.069 -12.327 7.138 1.00 92.19 92 ARG A O 1
ATOM 729 N N . ASN A 1 93 ? 7.834 -10.721 5.575 1.00 92.94 93 ASN A N 1
ATOM 730 C CA . ASN A 1 93 ? 7.129 -9.749 6.417 1.00 92.94 93 ASN A CA 1
ATOM 731 C C . ASN A 1 93 ? 5.666 -9.542 5.988 1.00 92.94 93 ASN A C 1
ATOM 733 O O . ASN A 1 93 ? 5.083 -8.504 6.293 1.00 92.94 93 ASN A O 1
ATOM 737 N N . ARG A 1 94 ? 5.087 -10.489 5.241 1.00 94.38 94 ARG A N 1
ATOM 738 C CA . ARG A 1 94 ? 3.669 -10.463 4.862 1.00 94.38 94 ARG A CA 1
ATOM 739 C C . ARG A 1 94 ? 2.804 -11.244 5.837 1.00 94.38 94 ARG A C 1
ATOM 741 O O . ARG A 1 94 ? 3.251 -12.224 6.428 1.00 94.38 94 ARG A O 1
ATOM 748 N N . VAL A 1 95 ? 1.544 -10.846 5.916 1.00 94.12 95 VAL A N 1
ATOM 749 C CA . VAL A 1 95 ? 0.479 -11.513 6.670 1.00 94.12 95 VAL A CA 1
ATOM 750 C C . VAL A 1 95 ? -0.737 -11.741 5.762 1.00 94.12 95 VAL A C 1
ATOM 752 O O . VAL A 1 95 ? -0.818 -11.106 4.703 1.00 94.12 95 VAL A O 1
ATOM 755 N N . PRO A 1 96 ? -1.670 -12.640 6.123 1.00 94.81 96 PRO A N 1
ATOM 756 C CA . PRO A 1 96 ? -2.938 -12.780 5.412 1.00 94.81 96 PRO A CA 1
ATOM 757 C C . PRO A 1 96 ? -3.710 -11.458 5.316 1.00 94.81 96 PRO A C 1
ATOM 759 O O . PRO A 1 96 ? -3.587 -10.565 6.162 1.00 94.81 96 PRO A O 1
ATOM 762 N N . LEU A 1 97 ? -4.486 -11.316 4.244 1.00 92.00 97 LEU A N 1
ATOM 763 C CA . LEU A 1 97 ? -5.340 -10.156 4.035 1.00 92.00 97 LEU A CA 1
ATOM 764 C C . LEU A 1 97 ? -6.655 -10.298 4.816 1.00 92.00 97 LEU A C 1
ATOM 766 O O . LEU A 1 97 ? -7.641 -10.809 4.296 1.00 92.00 97 LEU A O 1
ATOM 770 N N . ASP A 1 98 ? -6.665 -9.783 6.045 1.00 88.19 98 ASP A N 1
ATOM 771 C CA . ASP A 1 98 ? -7.828 -9.808 6.940 1.00 88.19 98 ASP A CA 1
ATOM 772 C C . ASP A 1 98 ? -8.416 -8.393 7.111 1.00 88.19 98 ASP A C 1
ATOM 774 O O . ASP A 1 98 ? -8.065 -7.666 8.043 1.00 88.19 98 ASP A O 1
ATOM 778 N N . ILE A 1 99 ? -9.273 -7.957 6.182 1.00 83.62 99 ILE A N 1
ATOM 779 C CA . ILE A 1 99 ? -9.925 -6.632 6.223 1.00 83.62 99 ILE A CA 1
ATOM 780 C C . ILE A 1 99 ? -11.082 -6.663 7.230 1.00 83.62 99 ILE A C 1
ATOM 782 O O . ILE A 1 99 ? -11.943 -7.536 7.155 1.00 83.62 99 ILE A O 1
ATOM 786 N N . GLN A 1 100 ? -11.105 -5.710 8.166 1.00 75.69 100 GLN A N 1
ATOM 787 C CA . GLN A 1 100 ? -12.148 -5.608 9.188 1.00 75.69 100 GLN A CA 1
ATOM 788 C C . GLN A 1 100 ? -13.366 -4.821 8.686 1.00 75.69 100 GLN A C 1
ATOM 790 O O . GLN A 1 100 ? -14.485 -5.246 8.943 1.00 75.69 100 GLN A O 1
ATOM 795 N N . GLU A 1 101 ? -13.159 -3.719 7.958 1.00 65.19 101 GLU A N 1
ATOM 796 C CA . GLU A 1 101 ? -14.214 -2.894 7.347 1.00 65.19 101 GLU A CA 1
ATOM 797 C C . GLU A 1 101 ? -13.616 -1.994 6.245 1.00 65.19 101 GLU A C 1
ATOM 799 O O . GLU A 1 101 ? -12.514 -1.460 6.402 1.00 65.19 101 GLU A O 1
ATOM 804 N N . VAL A 1 102 ? -14.361 -1.800 5.150 1.00 55.56 102 VAL A N 1
ATOM 805 C CA . VAL A 1 102 ? -14.199 -0.668 4.219 1.00 55.56 102 VAL A CA 1
ATOM 806 C C . VAL A 1 102 ? -15.472 0.166 4.384 1.00 55.56 102 VAL A C 1
ATOM 808 O O . VAL A 1 102 ? -16.546 -0.355 4.071 1.00 55.56 102 VAL A O 1
ATOM 811 N N . PRO A 1 103 ? -15.424 1.388 4.944 1.00 46.91 103 PRO A N 1
ATOM 812 C CA . PRO A 1 103 ? -16.589 2.261 4.975 1.00 46.91 103 PRO A CA 1
ATOM 813 C C . PRO A 1 103 ? -17.028 2.519 3.532 1.00 46.91 103 PRO A C 1
ATOM 815 O O . PRO A 1 103 ? -16.218 2.989 2.736 1.00 46.91 103 PRO A O 1
ATOM 818 N N . GLN A 1 104 ? -18.270 2.151 3.207 1.00 46.88 104 GLN A N 1
ATOM 819 C CA . GLN A 1 104 ? -18.917 2.524 1.946 1.00 46.88 104 GLN A CA 1
ATOM 820 C C . GLN A 1 104 ? -19.323 3.996 1.950 1.00 46.88 104 GLN A C 1
ATOM 822 O O . GLN A 1 104 ? -19.665 4.505 3.045 1.00 46.88 104 GLN A O 1
#

Foldseek 3Di:
DPPDDDQQWWWDFPPDDPWTWGFLDDDPFKTKTWDDDPPDPPQDIDIKMQGNVVQKMAFKQDPDPGFDPSDSVSRHVVNVCCVVVVIHHHPVGMDGNGIPDTDD

Radius of gyration: 12.65 Å; Cα contacts (8 Å, |Δi|>4): 198; chains: 1; bounding box: 36×28×32 Å

Sequence (104 aa):
MNAEMAIGDKVTFIGEPRRPYTVRATSPHYAVLTRQADFKPKGTDFYCIVDWRKSVRGPCNLIGQGWDTTTDESCEELCSELEAGRIEVSHRNRVPLDIQEVPQ

Solvent-accessible surface area (backbone atoms only — not comparable to full-atom values): 6146 Å² total; per-residue (Å²): 131,84,81,81,78,51,74,69,40,50,39,40,46,66,95,54,74,92,73,50,28,32,30,54,21,70,51,100,51,38,35,30,26,38,29,75,36,84,99,50,65,92,90,41,66,44,67,38,34,39,34,65,86,77,46,28,29,20,42,60,56,62,88,76,93,61,76,72,66,89,47,58,69,43,23,40,49,53,41,51,37,43,74,71,62,79,45,47,67,17,87,86,65,47,45,74,62,50,74,65,50,68,79,127

pLDDT: mean 88.76, std 12.33, range [36.72, 98.0]

Nearest PDB structures (foldseek):
  6yfi-assembly2_C  TM=5.037E-01  e=3.717E+00  Leviviridae sp.
  6xyj-assembly1_AAA  TM=4.297E-01  e=1.453E+00  Pseudomonas paraeruginosa PA7
  6yfh-assembly1_AA  TM=5.002E-01  e=4.985E+00  Leviviridae sp.
  6yfi-assembly2_D  TM=5.109E-01  e=5.945E+00  Leviviridae sp.